Protein AF-A0A945QNN6-F1 (afdb_monomer_lite)

Secondary structure (DSSP, 8-state):
-HHHHHHHHHHH----GGGS--------SSHHHHHHHHHHHHHHHHHHHHHHHHHHHHTTS--SEEEEEEEEEETTEEEEEEEEEEE-HHHHHSS-HHHHHHSTTHHHHTB--S-HHHHHHHH--SS-SEEEEEEEEEEE-TTS-EEEEEEEEEEETTTTEEEEEEEE--

Sequence (170 aa):
MTNQAISNWKRSNNIPSKFAIKLQVEKPTNYVELVESLSQVLISLNKNIKDIKAMQSISKISAQCFTDGIFSLKNGKPIIKLIHIDGDWEKLTGYTAKETIKMNNIIGKIQIIHNEKEYINRMYPSGLTEATHQGSWTLKHKNGHLLKIYGISWIDYTENKFKSAFSESE

Foldseek 3Di:
DPPVVVVVCVVPVDDPPVPDDDDDFDDDPDPVSVVVRVVVVVVVVVVVVVVVVQCVVFVPDPFQKKWKWFWDADPLAIFTATQDMDGDVCVQAVDDPVRRNPPRGQLVPFFDCPDRVVNSVQVPDDPDQKDKGWDWTWGQHPVRDIAIKTWMKMAGPVRRMIIIGIDGDD

Radius of gyration: 20.13 Å; chains: 1; bounding box: 38×53×58 Å

Structure (mmCIF, N/CA/C/O backbone):
data_AF-A0A945QNN6-F1
#
_entry.id   AF-A0A945QNN6-F1
#
loop_
_atom_site.group_PDB
_atom_site.id
_atom_site.type_symbol
_atom_site.label_atom_id
_atom_site.label_alt_id
_atom_site.label_comp_id
_atom_site.label_asym_id
_atom_site.label_entity_id
_atom_site.label_seq_id
_atom_site.pdbx_PDB_ins_code
_atom_site.Cartn_x
_atom_site.Cartn_y
_atom_site.Cartn_z
_atom_site.occupancy
_atom_site.B_iso_or_equiv
_atom_site.auth_seq_id
_atom_site.auth_comp_id
_atom_site.auth_asym_id
_atom_site.auth_atom_id
_atom_site.pdbx_PDB_model_num
ATOM 1 N N . MET A 1 1 ? 5.267 -33.305 -3.432 1.00 41.31 1 MET A N 1
ATOM 2 C CA . MET A 1 1 ? 5.557 -33.336 -4.891 1.00 41.31 1 MET A CA 1
ATOM 3 C C . MET A 1 1 ? 6.352 -32.122 -5.417 1.00 41.31 1 MET A C 1
ATOM 5 O O . MET A 1 1 ? 6.684 -32.094 -6.594 1.00 41.31 1 MET A O 1
ATOM 9 N N . THR A 1 2 ? 6.724 -31.141 -4.587 1.00 45.38 2 THR A N 1
ATOM 10 C CA . THR A 1 2 ? 7.393 -29.885 -5.001 1.00 45.38 2 THR A CA 1
ATOM 11 C C . THR A 1 2 ? 8.916 -29.995 -5.179 1.00 45.38 2 THR A C 1
ATOM 13 O O . THR A 1 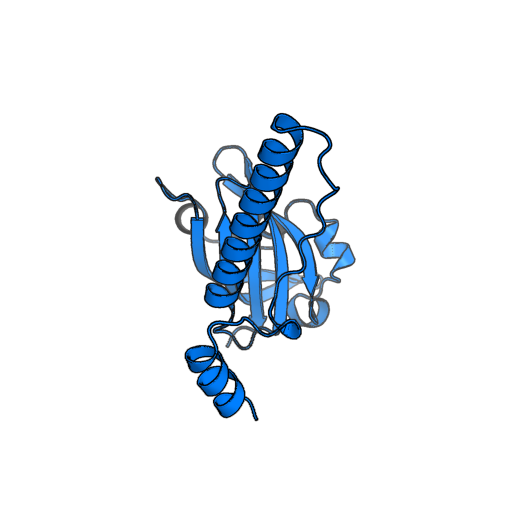2 ? 9.459 -29.428 -6.124 1.00 45.38 2 THR A O 1
ATOM 16 N N . ASN A 1 3 ? 9.609 -30.784 -4.350 1.00 48.69 3 ASN A N 1
ATOM 17 C CA . ASN A 1 3 ? 11.082 -30.848 -4.367 1.00 48.69 3 ASN A CA 1
ATOM 18 C C . ASN A 1 3 ? 11.666 -31.584 -5.590 1.00 48.69 3 ASN A C 1
ATOM 20 O O . ASN A 1 3 ? 12.715 -31.192 -6.101 1.00 48.69 3 ASN A O 1
ATOM 24 N N . GLN A 1 4 ? 10.965 -32.594 -6.121 1.00 46.53 4 GLN A N 1
ATOM 25 C CA . GLN A 1 4 ? 11.405 -33.341 -7.310 1.00 46.53 4 GLN A CA 1
ATOM 26 C C . GLN A 1 4 ? 11.397 -32.460 -8.571 1.00 46.53 4 GLN A C 1
ATOM 28 O O . GLN A 1 4 ? 12.309 -32.524 -9.392 1.00 46.53 4 GLN A O 1
ATOM 33 N N . ALA A 1 5 ? 10.384 -31.599 -8.711 1.00 47.69 5 ALA A N 1
ATOM 34 C CA . ALA A 1 5 ? 10.219 -30.733 -9.876 1.00 47.69 5 ALA A CA 1
ATOM 35 C C . ALA A 1 5 ? 11.312 -29.652 -9.960 1.00 47.69 5 ALA A C 1
ATOM 37 O O . ALA A 1 5 ? 11.809 -29.367 -11.047 1.00 47.69 5 ALA A O 1
ATOM 38 N N . ILE A 1 6 ? 11.727 -29.097 -8.815 1.00 48.53 6 ILE A N 1
ATOM 39 C CA . ILE A 1 6 ? 12.804 -28.095 -8.730 1.00 48.53 6 ILE A CA 1
ATOM 40 C C . ILE A 1 6 ? 14.171 -28.740 -9.006 1.00 48.53 6 ILE A C 1
ATOM 42 O O . ILE A 1 6 ? 15.000 -28.163 -9.710 1.00 48.53 6 ILE A O 1
ATOM 46 N N . SER A 1 7 ? 14.402 -29.955 -8.495 1.00 46.94 7 SER A N 1
ATOM 47 C CA . SER A 1 7 ? 15.634 -30.713 -8.755 1.00 46.94 7 SER A CA 1
ATOM 48 C C . SER A 1 7 ? 15.779 -31.082 -10.237 1.00 46.94 7 SER A C 1
ATOM 50 O O . SER A 1 7 ? 16.852 -30.918 -10.816 1.00 46.94 7 SER A O 1
ATOM 52 N N . ASN A 1 8 ? 14.681 -31.490 -10.880 1.00 50.19 8 ASN A N 1
ATOM 53 C CA . ASN A 1 8 ? 14.662 -31.809 -12.307 1.00 50.19 8 ASN A CA 1
ATOM 54 C C . ASN A 1 8 ? 14.837 -30.564 -13.195 1.00 50.19 8 ASN A C 1
ATOM 56 O O . ASN A 1 8 ? 15.507 -30.653 -14.220 1.00 50.19 8 ASN A O 1
ATOM 60 N N . TRP A 1 9 ? 14.320 -29.399 -12.786 1.00 51.94 9 TRP A N 1
ATOM 61 C CA . TRP A 1 9 ? 14.527 -28.126 -13.493 1.00 51.94 9 TRP A CA 1
ATOM 62 C C . TRP A 1 9 ? 16.004 -27.713 -13.555 1.00 51.94 9 TRP A C 1
ATOM 64 O O . TRP A 1 9 ? 16.501 -27.387 -14.632 1.00 51.94 9 TRP A O 1
ATOM 74 N N . LYS A 1 10 ? 16.735 -27.802 -12.433 1.00 53.28 10 LYS A N 1
ATOM 75 C CA . LYS A 1 10 ? 18.179 -27.495 -12.403 1.00 53.28 10 LYS A CA 1
ATOM 76 C C . LYS A 1 10 ? 19.003 -28.377 -13.349 1.00 53.28 10 LYS A C 1
ATOM 78 O O . LYS A 1 10 ? 20.096 -27.981 -13.733 1.00 53.28 10 LYS A O 1
ATOM 83 N N . ARG A 1 11 ? 18.500 -29.566 -13.707 1.00 50.88 11 ARG A N 1
ATOM 84 C CA . ARG A 1 11 ? 19.181 -30.517 -14.600 1.00 50.88 11 ARG A CA 1
ATOM 85 C C . ARG A 1 11 ? 18.804 -30.360 -16.073 1.00 50.88 11 ARG A C 1
ATOM 87 O O . ARG A 1 11 ? 19.612 -30.713 -16.920 1.00 50.88 11 ARG A O 1
ATOM 94 N N . SER A 1 12 ? 17.603 -29.873 -16.391 1.00 57.09 12 SER A N 1
ATOM 95 C CA . SER A 1 12 ? 17.091 -29.853 -17.771 1.00 57.09 12 SER A CA 1
ATOM 96 C C . SER A 1 12 ? 17.343 -28.550 -18.529 1.00 57.09 12 SER A C 1
ATOM 98 O O . SER A 1 12 ? 17.075 -28.502 -19.726 1.00 57.09 12 SER A O 1
ATOM 100 N N . ASN A 1 13 ? 17.797 -27.491 -17.847 1.00 52.34 13 ASN A N 1
ATOM 101 C CA . ASN A 1 13 ? 17.978 -26.138 -18.394 1.00 52.34 13 ASN A CA 1
ATOM 102 C C . ASN A 1 13 ? 16.746 -25.557 -19.128 1.00 52.34 13 ASN A C 1
ATOM 104 O O . ASN A 1 13 ? 16.851 -24.564 -19.839 1.00 52.34 13 ASN A O 1
ATOM 108 N N . ASN A 1 14 ? 15.566 -26.150 -18.921 1.00 51.25 14 ASN A N 1
ATOM 109 C CA . ASN A 1 14 ? 14.308 -25.766 -19.551 1.00 51.25 14 ASN A CA 1
ATOM 110 C C . ASN A 1 14 ? 13.292 -25.400 -18.469 1.00 51.25 14 ASN A C 1
ATOM 112 O O . ASN A 1 14 ? 13.001 -26.201 -17.576 1.00 51.25 14 ASN A O 1
ATOM 116 N N . ILE A 1 15 ? 12.742 -24.185 -18.552 1.00 52.78 15 ILE A N 1
ATOM 117 C CA . ILE A 1 15 ? 11.704 -23.697 -17.637 1.00 52.78 15 ILE A CA 1
ATOM 118 C C . ILE A 1 15 ? 10.392 -24.427 -17.970 1.00 52.78 15 ILE A C 1
ATOM 120 O O . ILE A 1 15 ? 9.913 -24.317 -19.101 1.00 52.78 15 ILE A O 1
ATOM 124 N N . PRO A 1 16 ? 9.774 -25.166 -17.026 1.00 51.97 16 PRO A N 1
ATOM 125 C CA . PRO A 1 16 ? 8.480 -25.792 -17.270 1.00 51.97 16 PRO A CA 1
ATOM 126 C C . PRO A 1 16 ? 7.436 -24.733 -17.640 1.00 51.97 16 PRO A C 1
ATOM 128 O O . PRO A 1 16 ? 7.303 -23.728 -16.945 1.00 51.97 16 PRO A O 1
ATOM 131 N N . SER A 1 17 ? 6.653 -24.981 -18.690 1.00 51.12 17 SER A N 1
ATOM 132 C CA . SER A 1 17 ? 5.684 -24.026 -19.256 1.00 51.12 17 SER A CA 1
ATOM 133 C C . SER A 1 17 ? 4.669 -23.472 -18.248 1.00 51.12 17 SER A C 1
ATOM 135 O O . SER A 1 17 ? 4.211 -22.345 -18.401 1.00 51.12 17 SER A O 1
ATOM 137 N N . LYS A 1 18 ? 4.358 -24.223 -17.184 1.00 46.19 18 LYS A N 1
ATOM 138 C CA . LYS A 1 18 ? 3.498 -23.775 -16.072 1.00 46.19 18 LYS A CA 1
ATOM 139 C C . LYS A 1 18 ? 4.103 -22.666 -15.199 1.00 46.19 18 LYS A C 1
ATOM 141 O O . LYS A 1 18 ? 3.371 -22.015 -14.468 1.00 46.19 18 LYS A O 1
ATOM 146 N N . PHE A 1 19 ? 5.423 -22.490 -15.242 1.00 45.16 19 PHE A N 1
ATOM 147 C CA . PHE A 1 19 ? 6.162 -21.438 -14.536 1.00 45.16 19 PHE A CA 1
ATOM 148 C C . PHE A 1 19 ? 6.681 -20.352 -15.488 1.00 45.16 19 PHE A C 1
ATOM 150 O O . PHE A 1 19 ? 7.284 -19.381 -15.040 1.00 45.16 19 PHE A O 1
ATOM 157 N N . ALA A 1 20 ? 6.476 -20.515 -16.797 1.00 49.72 20 ALA A N 1
ATOM 158 C CA . ALA A 1 20 ? 6.869 -19.529 -17.786 1.00 49.72 20 ALA A CA 1
ATOM 159 C C . ALA A 1 20 ? 5.833 -18.398 -17.829 1.00 49.72 20 ALA A C 1
ATOM 161 O O . ALA A 1 20 ? 4.636 -18.640 -17.997 1.00 49.72 20 ALA A O 1
ATOM 162 N N . ILE A 1 21 ? 6.298 -17.155 -17.713 1.00 52.62 21 ILE A N 1
ATOM 163 C CA . ILE A 1 21 ? 5.470 -15.980 -17.987 1.00 52.62 21 ILE A CA 1
ATOM 164 C C . ILE A 1 21 ? 5.180 -15.987 -19.492 1.00 52.62 21 ILE A C 1
ATOM 166 O O . ILE A 1 21 ? 6.089 -15.814 -20.303 1.00 52.62 21 ILE A O 1
ATOM 170 N N . LYS A 1 22 ? 3.923 -16.233 -19.878 1.00 54.56 22 LYS A N 1
ATOM 171 C CA . LYS A 1 22 ? 3.494 -16.149 -21.279 1.00 54.56 22 LYS A CA 1
ATOM 172 C C . LYS 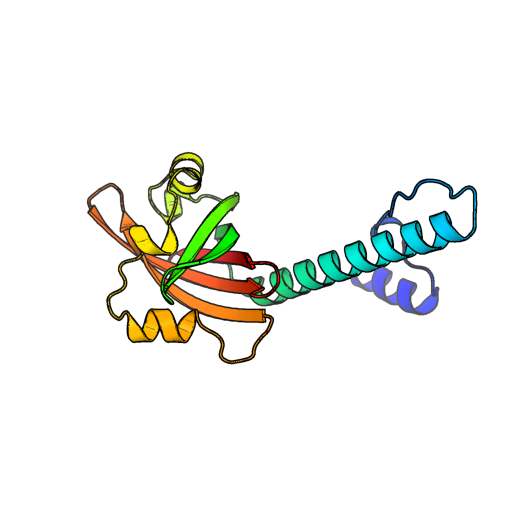A 1 22 ? 3.418 -14.681 -21.682 1.00 54.56 22 LYS A C 1
ATOM 174 O O . LYS A 1 22 ? 2.457 -13.994 -21.354 1.00 54.56 22 LYS A O 1
ATOM 179 N N . LEU A 1 23 ? 4.440 -14.215 -22.385 1.00 53.09 23 LEU A N 1
ATOM 180 C CA . LEU A 1 23 ? 4.467 -12.889 -22.986 1.00 53.09 23 LEU A CA 1
ATOM 181 C C . LEU A 1 23 ? 3.797 -12.982 -24.360 1.00 53.09 23 LEU A C 1
ATOM 183 O O . LEU A 1 23 ? 4.285 -13.691 -25.239 1.00 53.09 23 LEU A O 1
ATOM 187 N N . GLN A 1 24 ? 2.652 -12.323 -24.525 1.00 56.75 24 GLN A N 1
ATOM 188 C CA . GLN A 1 24 ? 2.033 -12.141 -25.835 1.00 56.75 24 GLN A CA 1
ATOM 189 C C . GLN A 1 24 ? 2.642 -10.896 -26.470 1.00 56.75 24 GLN A C 1
ATOM 191 O O . GLN A 1 24 ? 2.572 -9.816 -25.890 1.00 56.75 24 GLN A O 1
ATOM 196 N N . VAL A 1 25 ? 3.259 -11.061 -27.635 1.00 55.41 25 VAL A N 1
ATOM 197 C CA . VAL A 1 25 ? 3.807 -9.957 -28.424 1.00 55.41 25 VAL A CA 1
ATOM 198 C C . VAL A 1 25 ? 3.368 -10.171 -29.863 1.00 55.41 25 VAL A C 1
ATOM 200 O O . VAL A 1 25 ? 3.396 -11.305 -30.352 1.00 55.41 25 VAL A O 1
ATOM 203 N N . GLU A 1 26 ? 2.911 -9.109 -30.517 1.00 60.91 26 GLU A N 1
ATOM 204 C CA . GLU A 1 26 ? 2.562 -9.162 -31.935 1.00 60.91 26 GLU A CA 1
ATOM 205 C C . GLU A 1 26 ? 3.809 -9.480 -32.769 1.00 60.91 26 GLU A C 1
ATOM 207 O O . GLU A 1 26 ? 4.935 -9.163 -32.382 1.00 60.91 26 GLU A O 1
ATOM 212 N N . LYS A 1 27 ? 3.627 -10.171 -33.900 1.00 65.31 27 LYS A N 1
ATOM 213 C CA . LYS A 1 27 ? 4.747 -10.549 -34.766 1.00 65.31 27 LYS A CA 1
ATOM 214 C C . LYS A 1 27 ? 5.253 -9.288 -35.486 1.00 65.31 27 LYS A C 1
ATOM 216 O O . LYS A 1 27 ? 4.507 -8.766 -36.312 1.00 65.31 27 LYS A O 1
ATOM 221 N N . PRO A 1 28 ? 6.487 -8.822 -35.228 1.00 64.69 28 PRO A N 1
ATOM 222 C CA . PRO A 1 28 ? 6.975 -7.581 -35.816 1.00 64.69 28 PRO A CA 1
ATOM 223 C C . PRO A 1 28 ? 7.194 -7.741 -37.322 1.00 64.69 28 PRO A C 1
ATOM 225 O O . PRO A 1 28 ? 7.614 -8.804 -37.792 1.00 64.69 28 PRO A O 1
ATOM 228 N N . THR A 1 29 ? 6.923 -6.679 -38.079 1.00 71.88 29 THR A N 1
ATOM 229 C CA . THR A 1 29 ? 7.079 -6.641 -39.542 1.00 71.88 29 THR A CA 1
ATOM 230 C C . THR A 1 29 ? 8.434 -6.083 -39.982 1.00 71.88 29 THR A C 1
ATOM 232 O O . THR A 1 29 ? 8.856 -6.303 -41.117 1.00 71.88 29 THR A O 1
ATOM 235 N N . ASN A 1 30 ? 9.149 -5.402 -39.082 1.00 72.75 30 ASN A N 1
ATOM 236 C CA . ASN A 1 30 ? 10.466 -4.820 -39.325 1.00 72.75 30 ASN A CA 1
ATOM 237 C C . ASN A 1 30 ? 11.334 -4.806 -38.046 1.00 72.75 30 ASN A C 1
ATOM 239 O O . ASN A 1 30 ? 10.874 -5.117 -36.946 1.00 72.75 30 ASN A O 1
ATOM 243 N N . TYR A 1 31 ? 12.615 -4.451 -38.194 1.00 68.19 31 TYR A N 1
ATOM 244 C CA . TYR A 1 31 ? 13.571 -4.418 -37.079 1.00 68.19 31 TYR A CA 1
ATOM 245 C C . TYR A 1 31 ? 13.227 -3.384 -35.996 1.00 68.19 31 TYR A C 1
ATOM 247 O O . TYR A 1 31 ? 13.550 -3.616 -34.834 1.00 68.19 31 TYR A O 1
ATOM 255 N N . VAL A 1 32 ? 12.572 -2.272 -36.342 1.00 75.44 32 VAL A N 1
ATOM 256 C CA . VAL A 1 32 ? 12.185 -1.230 -35.375 1.00 75.44 32 VAL A CA 1
ATOM 257 C C . VAL A 1 32 ? 11.078 -1.753 -34.459 1.00 75.44 32 VAL A C 1
ATOM 259 O O . VAL A 1 32 ? 11.237 -1.744 -33.240 1.00 75.44 32 VAL A O 1
ATOM 262 N N . GLU A 1 33 ? 10.026 -2.333 -35.037 1.00 68.94 33 GLU A N 1
ATOM 263 C CA . GLU A 1 33 ? 8.921 -2.956 -34.297 1.00 68.94 33 GLU A CA 1
ATOM 264 C C . GLU A 1 33 ? 9.393 -4.113 -33.410 1.00 68.94 33 GLU A C 1
ATOM 266 O O . GLU A 1 33 ? 8.875 -4.315 -32.310 1.00 68.94 33 GLU A O 1
ATOM 271 N N . LEU A 1 34 ? 10.406 -4.868 -33.854 1.00 69.38 34 LEU A N 1
ATOM 272 C CA . LEU A 1 34 ? 11.029 -5.910 -33.039 1.00 69.38 34 LEU A CA 1
ATOM 273 C C . LEU A 1 34 ? 11.704 -5.319 -31.792 1.00 69.38 34 LEU A C 1
ATOM 275 O O . LEU A 1 34 ? 11.523 -5.845 -30.694 1.00 69.38 34 LEU A O 1
ATOM 279 N N . VAL A 1 35 ? 12.466 -4.232 -31.940 1.00 69.38 35 VAL A N 1
ATOM 280 C CA . VAL A 1 35 ? 13.151 -3.564 -30.819 1.00 69.38 35 VAL A CA 1
ATOM 281 C C . VAL A 1 35 ? 12.147 -2.955 -29.837 1.00 69.38 35 VAL A C 1
ATOM 283 O O . VAL A 1 35 ? 12.324 -3.087 -28.623 1.00 69.38 35 VAL A O 1
ATOM 286 N N . GLU A 1 36 ? 11.069 -2.348 -30.328 1.00 71.25 36 GLU A N 1
ATOM 287 C CA . GLU A 1 36 ? 9.992 -1.801 -29.491 1.00 71.25 36 GLU A CA 1
ATOM 288 C C . GLU A 1 36 ? 9.258 -2.901 -28.716 1.00 71.25 36 GLU A C 1
ATOM 290 O O . GLU A 1 36 ? 9.096 -2.806 -27.496 1.00 71.25 36 GLU A O 1
ATOM 295 N N . SER A 1 37 ? 8.903 -3.989 -29.399 1.00 70.56 37 SER A N 1
ATOM 296 C CA . SER A 1 37 ? 8.264 -5.170 -28.809 1.00 70.56 37 SER A CA 1
ATOM 297 C C . SER A 1 37 ? 9.120 -5.790 -27.700 1.00 70.56 37 SER A C 1
ATOM 299 O O . SER A 1 37 ? 8.635 -6.065 -26.599 1.00 70.56 37 SER A O 1
ATOM 301 N N . LEU A 1 38 ? 10.423 -5.961 -27.946 1.00 72.94 38 LEU A N 1
ATOM 302 C CA . LEU A 1 38 ? 11.366 -6.472 -26.947 1.00 72.94 38 LEU A CA 1
ATOM 303 C C . LEU A 1 38 ? 11.529 -5.511 -25.762 1.00 72.94 38 LEU A C 1
ATOM 305 O O . LEU A 1 38 ? 11.614 -5.957 -24.616 1.00 72.94 38 LEU A O 1
ATOM 309 N N . SER A 1 39 ? 11.520 -4.202 -26.016 1.00 70.56 39 SER A N 1
ATOM 310 C CA . SER A 1 39 ? 11.592 -3.179 -24.968 1.00 70.56 39 SER A CA 1
ATOM 311 C C . SER A 1 39 ? 10.361 -3.215 -24.060 1.00 70.56 39 SER A C 1
ATOM 313 O O . SER A 1 39 ? 10.497 -3.202 -22.837 1.00 70.56 39 SER A O 1
ATOM 315 N N . GLN A 1 40 ? 9.158 -3.346 -24.627 1.00 72.38 40 GLN A N 1
ATOM 316 C CA . GLN A 1 40 ? 7.920 -3.495 -23.854 1.00 72.38 40 GLN A CA 1
ATOM 317 C C . GLN A 1 40 ? 7.921 -4.767 -23.001 1.00 72.38 40 GLN A C 1
ATOM 319 O O . GLN A 1 40 ? 7.544 -4.733 -21.826 1.00 72.38 40 GLN A O 1
ATOM 324 N N . VAL A 1 41 ? 8.393 -5.882 -23.565 1.00 75.56 41 VAL A N 1
ATOM 325 C CA . VAL A 1 41 ? 8.564 -7.142 -22.832 1.00 75.56 41 VAL A CA 1
ATOM 326 C C . VAL A 1 41 ? 9.514 -6.964 -21.650 1.00 75.56 41 VAL A C 1
ATOM 328 O O . VAL A 1 41 ? 9.186 -7.378 -20.536 1.00 75.56 41 VAL A O 1
ATOM 331 N N . LEU A 1 42 ? 10.664 -6.321 -21.861 1.00 73.38 42 LEU A N 1
ATOM 332 C CA . LEU A 1 42 ? 11.652 -6.085 -20.811 1.00 73.38 42 LEU A CA 1
ATOM 333 C C . LEU A 1 42 ? 11.083 -5.207 -19.685 1.00 73.38 42 LEU A C 1
ATOM 335 O O . LEU A 1 42 ? 11.259 -5.523 -18.507 1.00 73.38 42 LEU A O 1
ATOM 339 N N . ILE A 1 43 ? 10.349 -4.148 -20.039 1.00 70.44 43 ILE A N 1
ATOM 340 C CA . ILE A 1 43 ? 9.662 -3.268 -19.081 1.00 70.44 43 ILE A CA 1
ATOM 341 C C . ILE A 1 43 ? 8.635 -4.061 -18.262 1.00 70.44 43 ILE A C 1
ATOM 343 O O . ILE A 1 43 ? 8.600 -3.949 -17.034 1.00 70.44 43 ILE A O 1
ATOM 347 N N . SER A 1 44 ? 7.828 -4.898 -18.920 1.00 70.62 44 SER A N 1
ATOM 348 C CA . SER A 1 44 ? 6.813 -5.728 -18.262 1.00 70.62 44 SER A CA 1
ATOM 349 C C . SER A 1 44 ? 7.435 -6.748 -17.303 1.00 70.62 44 SER A C 1
ATOM 351 O O . SER A 1 44 ? 6.997 -6.885 -16.160 1.00 70.62 44 SER A O 1
ATOM 353 N N . LEU A 1 45 ? 8.519 -7.414 -17.717 1.00 74.94 45 LEU A N 1
ATOM 354 C CA . LEU A 1 45 ? 9.269 -8.334 -16.859 1.00 74.94 45 LEU A CA 1
ATOM 355 C C . LEU A 1 45 ? 9.845 -7.628 -15.630 1.00 74.94 45 LEU A C 1
ATOM 357 O O . LEU A 1 45 ? 9.723 -8.146 -14.521 1.00 74.94 45 LEU A O 1
ATOM 361 N N . ASN A 1 46 ? 10.422 -6.438 -15.804 1.00 72.75 46 ASN A N 1
ATOM 362 C CA . ASN A 1 46 ? 10.963 -5.665 -14.690 1.00 72.75 46 ASN A CA 1
ATOM 363 C C . ASN A 1 46 ? 9.865 -5.282 -13.682 1.00 72.75 46 ASN A C 1
ATOM 365 O O . ASN A 1 46 ? 10.042 -5.447 -12.474 1.00 72.75 46 ASN A O 1
ATOM 369 N N . LYS A 1 47 ? 8.692 -4.865 -14.175 1.00 74.06 47 LYS A N 1
ATOM 370 C CA . LYS A 1 47 ? 7.515 -4.577 -13.342 1.00 74.06 47 LYS A CA 1
ATOM 371 C C . LYS A 1 47 ? 7.049 -5.812 -12.561 1.00 74.06 47 LYS A C 1
ATOM 373 O O . LYS A 1 47 ? 6.844 -5.725 -11.354 1.00 74.06 47 LYS A O 1
ATOM 378 N N . ASN A 1 48 ? 6.958 -6.971 -13.215 1.00 73.56 48 ASN A N 1
ATOM 379 C CA . ASN A 1 48 ? 6.572 -8.222 -12.555 1.00 73.56 48 ASN A CA 1
ATOM 380 C C . ASN A 1 48 ? 7.582 -8.641 -11.473 1.00 73.56 48 ASN A C 1
ATOM 382 O O . ASN A 1 48 ? 7.187 -9.109 -10.408 1.00 73.56 48 ASN A O 1
ATOM 386 N N . ILE A 1 49 ? 8.886 -8.454 -11.710 1.00 74.69 49 ILE A N 1
ATOM 387 C CA . ILE A 1 49 ? 9.930 -8.738 -10.711 1.00 74.69 49 ILE A CA 1
ATOM 388 C C . ILE A 1 49 ? 9.778 -7.828 -9.489 1.00 74.69 49 ILE A C 1
ATOM 390 O O . ILE A 1 49 ? 9.885 -8.314 -8.361 1.00 74.69 49 ILE A O 1
ATOM 394 N N . LYS A 1 50 ? 9.518 -6.529 -9.691 1.00 75.56 50 LYS A N 1
ATOM 395 C CA . LYS A 1 50 ? 9.239 -5.595 -8.590 1.00 75.56 50 LYS A CA 1
ATOM 396 C C . LYS A 1 50 ? 8.028 -6.040 -7.773 1.00 75.56 50 LYS A C 1
ATOM 398 O O . LYS A 1 50 ? 8.119 -6.126 -6.552 1.00 75.56 50 LYS A O 1
ATOM 403 N N . ASP A 1 51 ? 6.935 -6.401 -8.443 1.00 73.12 51 ASP A N 1
ATOM 404 C CA . ASP A 1 51 ? 5.727 -6.891 -7.779 1.00 73.12 51 ASP A CA 1
ATOM 405 C C . ASP A 1 51 ? 6.003 -8.161 -6.953 1.00 73.12 51 ASP A C 1
ATOM 407 O O . ASP A 1 51 ? 5.568 -8.251 -5.806 1.00 73.12 51 ASP A O 1
ATOM 411 N N . ILE A 1 52 ? 6.789 -9.110 -7.479 1.00 74.56 52 ILE A N 1
ATOM 412 C CA . ILE A 1 52 ? 7.196 -10.321 -6.745 1.00 74.56 52 ILE A CA 1
ATOM 413 C C . ILE A 1 52 ? 8.046 -9.970 -5.519 1.00 74.56 52 ILE A C 1
ATOM 415 O O . ILE A 1 52 ? 7.825 -10.535 -4.449 1.00 74.56 52 ILE A O 1
ATOM 419 N N . LYS A 1 53 ? 9.004 -9.043 -5.644 1.00 74.62 53 LYS A N 1
ATOM 420 C CA . LYS A 1 53 ? 9.831 -8.594 -4.512 1.00 74.62 53 LYS A CA 1
ATOM 421 C C . LYS A 1 53 ? 8.984 -7.942 -3.421 1.00 74.62 53 LYS A C 1
ATOM 423 O O . LYS A 1 53 ? 9.188 -8.249 -2.250 1.00 74.62 53 LYS A O 1
ATOM 428 N N . ALA A 1 54 ? 8.020 -7.106 -3.804 1.00 72.25 54 ALA A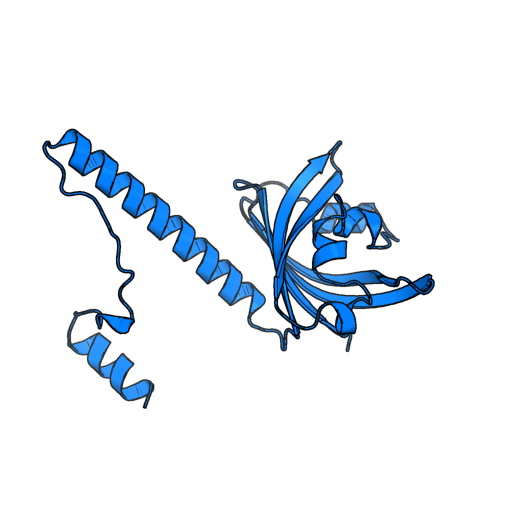 N 1
ATOM 429 C CA . ALA A 1 54 ? 7.067 -6.509 -2.875 1.00 72.25 54 ALA A CA 1
ATOM 430 C C . ALA A 1 54 ? 6.226 -7.589 -2.176 1.00 72.25 54 ALA A C 1
ATOM 432 O O . ALA A 1 54 ? 6.104 -7.583 -0.958 1.00 72.25 54 ALA A O 1
ATOM 433 N N . MET A 1 55 ? 5.708 -8.574 -2.918 1.00 72.81 55 MET A N 1
ATOM 434 C CA . MET A 1 55 ? 4.971 -9.695 -2.326 1.00 72.81 55 MET A CA 1
ATOM 435 C C . MET A 1 55 ? 5.835 -10.503 -1.350 1.00 72.81 55 MET A C 1
ATOM 437 O O . MET A 1 55 ? 5.373 -10.836 -0.266 1.00 72.81 55 MET A O 1
ATOM 441 N N . GLN A 1 56 ? 7.095 -10.786 -1.691 1.00 69.12 56 GLN A N 1
ATOM 442 C CA . GLN A 1 56 ? 8.025 -11.506 -0.814 1.00 69.12 56 GLN A CA 1
ATOM 443 C C . GLN A 1 56 ? 8.395 -10.718 0.448 1.00 69.12 56 GLN A C 1
ATOM 445 O O . GLN A 1 56 ? 8.607 -11.322 1.501 1.00 69.12 56 GLN A O 1
ATOM 450 N N . SER A 1 57 ? 8.494 -9.386 0.365 1.00 66.69 57 SER A N 1
ATOM 451 C CA . SER A 1 57 ? 8.789 -8.556 1.535 1.00 66.69 57 SER A CA 1
ATOM 452 C C . SER A 1 57 ? 7.605 -8.487 2.502 1.00 66.69 57 SER A C 1
ATOM 454 O O . SER A 1 57 ? 7.825 -8.448 3.713 1.00 66.69 57 SER A O 1
ATOM 456 N N . ILE A 1 58 ? 6.366 -8.554 1.995 1.00 70.06 58 ILE A N 1
ATOM 457 C CA . ILE A 1 58 ? 5.143 -8.501 2.814 1.00 70.06 58 ILE A CA 1
ATOM 458 C C . ILE A 1 58 ? 4.585 -9.884 3.211 1.00 70.06 58 ILE A C 1
ATOM 460 O O . ILE A 1 58 ? 3.819 -9.972 4.167 1.00 70.06 58 ILE A O 1
ATOM 464 N N . SER A 1 59 ? 4.982 -10.985 2.556 1.00 59.97 59 SER A N 1
ATOM 465 C CA . SER A 1 59 ? 4.423 -12.336 2.782 1.00 59.97 59 SER A CA 1
ATOM 466 C C . SER A 1 59 ? 4.835 -13.014 4.097 1.00 59.97 59 SER A C 1
ATOM 468 O O . SER A 1 59 ? 4.510 -14.180 4.305 1.00 59.97 59 SER A O 1
ATOM 470 N N . LYS A 1 60 ? 5.590 -12.343 4.975 1.00 56.12 60 LYS A N 1
ATOM 471 C CA . LYS A 1 60 ? 6.013 -12.897 6.275 1.00 56.12 60 LYS A CA 1
ATOM 472 C C . LYS A 1 60 ? 4.938 -12.809 7.371 1.00 56.12 60 LYS A C 1
ATOM 474 O O . LYS A 1 60 ? 5.187 -13.277 8.476 1.00 56.12 60 LYS A O 1
ATOM 479 N N . ILE A 1 61 ? 3.770 -12.228 7.087 1.00 55.88 61 ILE A N 1
ATOM 480 C CA . ILE A 1 61 ? 2.660 -12.073 8.041 1.00 55.88 61 ILE A CA 1
ATOM 481 C C . ILE A 1 61 ? 1.580 -13.126 7.764 1.00 55.88 61 ILE A C 1
ATOM 483 O O . ILE A 1 61 ? 1.304 -13.445 6.607 1.00 55.88 61 ILE A O 1
ATOM 487 N N . SER A 1 62 ? 0.898 -13.589 8.813 1.00 60.62 62 SER A N 1
ATOM 488 C CA . SER A 1 62 ? -0.453 -14.176 8.776 1.00 60.62 62 SER A CA 1
ATOM 489 C C . SER A 1 62 ? -1.502 -13.131 8.349 1.00 60.62 62 SER A C 1
ATOM 491 O O . SER A 1 62 ? -2.458 -12.836 9.066 1.00 60.62 6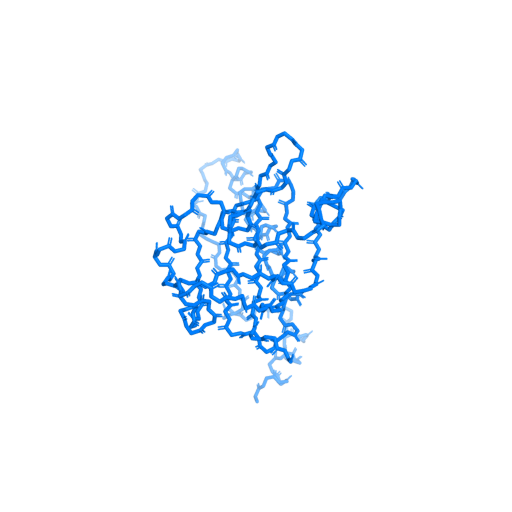2 SER A O 1
ATOM 493 N N . ALA A 1 63 ? -1.272 -12.490 7.203 1.00 63.06 63 ALA A N 1
ATOM 494 C CA . ALA A 1 63 ? -2.059 -11.361 6.740 1.00 63.06 63 ALA A CA 1
ATOM 495 C C . ALA A 1 63 ? -3.494 -11.800 6.444 1.00 63.06 63 ALA A C 1
ATOM 497 O O . ALA A 1 63 ? -3.725 -12.782 5.739 1.00 63.06 63 ALA A O 1
ATOM 498 N N . GLN A 1 64 ? -4.451 -11.054 6.987 1.00 74.38 64 GLN A N 1
ATOM 499 C CA . GLN A 1 64 ? -5.879 -11.286 6.781 1.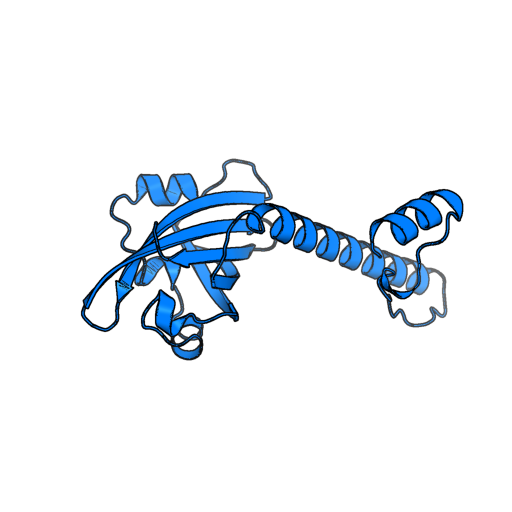00 74.38 64 GLN A CA 1
ATOM 500 C C . GLN A 1 64 ? -6.403 -10.489 5.584 1.00 74.38 64 GLN A C 1
ATOM 502 O O . GLN A 1 64 ? -7.402 -10.876 4.982 1.00 74.38 64 GLN A O 1
ATOM 507 N N . CYS A 1 65 ? -5.749 -9.371 5.253 1.00 84.88 65 CYS A N 1
ATOM 508 C CA . CYS A 1 65 ? -6.132 -8.505 4.146 1.00 84.88 65 CYS A CA 1
ATOM 509 C C . CYS A 1 65 ? -4.908 -8.034 3.354 1.00 84.88 65 CYS A C 1
ATOM 511 O O . CYS A 1 65 ? -3.913 -7.604 3.940 1.00 84.88 65 CYS A O 1
ATOM 513 N N . PHE A 1 66 ? -5.011 -8.039 2.027 1.00 86.62 66 PHE A N 1
ATOM 514 C CA . PHE A 1 66 ? -4.024 -7.453 1.120 1.00 86.62 66 PHE A CA 1
ATOM 515 C C . PHE A 1 66 ? -4.614 -6.235 0.428 1.00 86.62 66 PHE A C 1
ATOM 517 O O . PHE A 1 66 ? -5.794 -6.205 0.092 1.00 86.62 66 PHE A O 1
ATOM 524 N N . THR A 1 67 ? -3.800 -5.208 0.215 1.00 87.19 67 THR A N 1
ATOM 525 C CA . THR A 1 67 ? -4.255 -3.971 -0.419 1.00 87.19 67 THR A CA 1
ATOM 526 C C . THR A 1 67 ? -3.239 -3.454 -1.418 1.00 87.19 67 THR A C 1
ATOM 528 O O . THR A 1 67 ? -2.033 -3.504 -1.172 1.00 87.19 67 THR A O 1
ATOM 531 N N . ASP A 1 68 ? -3.752 -2.890 -2.507 1.00 89.38 68 ASP A N 1
ATOM 532 C CA . ASP A 1 68 ? -2.993 -2.052 -3.425 1.00 89.38 68 ASP A CA 1
ATOM 533 C C . ASP A 1 68 ? -3.519 -0.619 -3.349 1.00 89.38 68 ASP A C 1
ATOM 535 O O . ASP A 1 68 ? -4.709 -0.359 -3.127 1.00 89.38 68 ASP A O 1
ATOM 539 N N . GLY A 1 69 ? -2.631 0.336 -3.583 1.00 89.12 69 GLY A N 1
ATOM 540 C CA . GLY A 1 69 ? -2.939 1.750 -3.528 1.00 89.12 69 GLY A CA 1
ATOM 541 C C . GLY A 1 69 ? -2.018 2.607 -4.378 1.00 89.12 69 GLY A C 1
ATOM 542 O O . GLY A 1 69 ? -1.016 2.159 -4.935 1.00 89.12 69 GLY A O 1
ATOM 543 N N . ILE A 1 70 ? -2.377 3.880 -4.443 1.00 89.69 70 ILE A N 1
ATOM 544 C CA . ILE A 1 70 ? -1.579 4.943 -5.037 1.00 89.69 70 ILE A CA 1
ATOM 545 C C . ILE A 1 70 ? -1.002 5.773 -3.896 1.00 89.69 70 ILE A C 1
ATOM 547 O O . ILE A 1 70 ? -1.737 6.218 -3.008 1.00 89.69 70 ILE A O 1
ATOM 551 N N . PHE A 1 71 ? 0.308 5.975 -3.938 1.00 86.88 71 PHE A N 1
ATOM 552 C CA . PHE A 1 71 ? 1.036 6.879 -3.064 1.00 86.88 71 PHE A CA 1
ATOM 553 C C . PHE A 1 71 ? 1.163 8.253 -3.724 1.00 86.88 71 PHE A C 1
ATOM 555 O O . PHE A 1 71 ? 1.347 8.366 -4.929 1.00 86.88 71 PHE A O 1
ATOM 562 N N . SER A 1 72 ? 1.069 9.318 -2.940 1.00 85.88 72 SER A N 1
ATOM 563 C CA . SER A 1 72 ? 1.329 10.677 -3.410 1.00 85.88 72 SER A CA 1
ATOM 564 C C . SER A 1 72 ? 1.788 11.565 -2.263 1.00 85.88 72 SER A C 1
ATOM 566 O O . SER A 1 72 ? 1.550 11.267 -1.092 1.00 85.88 72 SER A O 1
ATOM 568 N N . LEU A 1 73 ? 2.414 12.689 -2.603 1.00 81.75 73 LEU A N 1
ATOM 569 C CA . LEU A 1 73 ? 2.805 13.721 -1.652 1.00 81.75 73 LEU A CA 1
ATOM 570 C C . LEU A 1 73 ? 1.990 14.987 -1.920 1.00 81.75 73 LEU A C 1
ATOM 572 O O . LEU A 1 73 ? 1.979 15.501 -3.037 1.00 81.75 73 LEU A O 1
ATOM 576 N N . LYS A 1 74 ? 1.336 15.526 -0.888 1.00 80.62 74 LYS A N 1
ATOM 577 C CA . LYS A 1 74 ? 0.673 16.836 -0.950 1.00 80.62 74 LYS A CA 1
ATOM 578 C C . LYS A 1 74 ? 1.225 17.728 0.150 1.00 80.62 74 LYS A C 1
ATOM 580 O O . LYS A 1 74 ? 1.061 17.424 1.327 1.00 80.62 74 LYS A O 1
ATOM 585 N N . ASN A 1 75 ? 1.878 18.826 -0.230 1.00 79.50 75 ASN A N 1
ATOM 586 C CA . ASN A 1 75 ? 2.538 19.754 0.699 1.00 79.50 75 ASN A CA 1
ATOM 587 C C . ASN A 1 75 ? 3.503 19.034 1.666 1.00 79.50 75 ASN A C 1
ATOM 589 O O . ASN A 1 75 ? 3.474 19.274 2.870 1.00 79.50 75 ASN A O 1
ATOM 593 N N . GLY A 1 76 ? 4.292 18.084 1.150 1.00 73.25 76 GLY A N 1
ATOM 594 C CA . GLY A 1 76 ? 5.220 17.271 1.949 1.00 73.25 76 GLY A CA 1
ATOM 595 C C . GLY A 1 76 ? 4.563 16.180 2.803 1.00 73.25 76 GLY A C 1
ATOM 596 O O . GLY A 1 76 ? 5.272 15.413 3.448 1.00 73.25 76 GLY A O 1
ATOM 597 N N . LYS A 1 77 ? 3.227 16.065 2.798 1.00 77.19 77 LYS A N 1
ATOM 598 C CA . LYS A 1 77 ? 2.502 15.040 3.556 1.00 77.19 77 LYS A CA 1
ATOM 599 C C . LYS A 1 77 ? 2.197 13.822 2.677 1.00 77.19 77 LYS A C 1
ATOM 601 O O . LYS A 1 77 ? 1.612 14.000 1.603 1.00 77.19 77 LYS A O 1
ATOM 606 N N . PRO A 1 78 ? 2.546 12.602 3.119 1.00 78.50 78 PRO A N 1
ATOM 607 C CA . PRO A 1 78 ? 2.226 11.384 2.392 1.00 78.50 78 PRO A CA 1
ATOM 608 C C . PRO A 1 78 ? 0.734 11.069 2.462 1.00 78.50 78 PRO A C 1
ATOM 610 O O . PRO A 1 78 ? 0.119 11.092 3.531 1.00 78.50 78 PRO A O 1
ATOM 613 N N . ILE A 1 79 ? 0.163 10.774 1.297 1.00 81.25 79 ILE A N 1
ATOM 614 C CA . ILE A 1 79 ? -1.233 10.400 1.093 1.00 81.25 79 ILE A CA 1
ATOM 615 C C . ILE A 1 79 ? -1.261 9.068 0.358 1.00 81.25 79 ILE A C 1
ATOM 617 O O . ILE A 1 79 ? -0.664 8.924 -0.709 1.00 81.25 79 ILE A O 1
ATOM 621 N N . ILE A 1 80 ? -2.012 8.118 0.910 1.00 84.38 80 ILE A N 1
ATOM 622 C CA . ILE A 1 80 ? -2.233 6.810 0.297 1.00 84.38 80 ILE A CA 1
ATOM 623 C C . ILE A 1 80 ? -3.726 6.631 0.036 1.00 84.38 80 ILE A C 1
ATOM 625 O O . ILE A 1 80 ? -4.565 6.795 0.932 1.00 84.38 80 ILE A O 1
ATOM 629 N N . LYS A 1 81 ? -4.045 6.292 -1.213 1.00 87.56 81 LYS A N 1
ATOM 630 C CA . LYS A 1 81 ? -5.389 5.955 -1.675 1.00 87.56 81 LYS A CA 1
ATOM 631 C C . LYS A 1 81 ? -5.430 4.482 -2.051 1.00 87.56 81 LYS A C 1
ATOM 633 O O . LYS A 1 81 ? -4.776 4.088 -3.010 1.00 87.56 81 LYS A O 1
ATOM 638 N N . LEU A 1 82 ? -6.214 3.690 -1.326 1.00 87.38 82 LEU A N 1
ATOM 639 C CA . LEU A 1 82 ? -6.420 2.283 -1.662 1.00 87.38 82 LEU A CA 1
ATOM 640 C C . LEU A 1 82 ? -7.303 2.171 -2.909 1.00 87.38 82 LEU A C 1
ATOM 642 O O . LEU A 1 82 ? -8.302 2.881 -3.037 1.00 87.38 82 LEU A O 1
ATOM 646 N N . ILE A 1 83 ? -6.912 1.294 -3.826 1.00 89.31 83 ILE A N 1
ATOM 647 C CA . ILE A 1 83 ? -7.611 1.040 -5.094 1.00 89.31 83 ILE A CA 1
ATOM 648 C C . ILE A 1 83 ? -8.110 -0.399 -5.191 1.00 89.31 83 ILE A C 1
ATOM 650 O O . ILE A 1 83 ? -9.101 -0.656 -5.869 1.00 89.31 83 ILE A O 1
ATOM 654 N N . HIS A 1 84 ? -7.449 -1.319 -4.492 1.00 88.81 84 HIS A N 1
ATOM 655 C CA . HIS A 1 84 ? -7.829 -2.717 -4.424 1.00 88.81 84 HIS A CA 1
ATOM 656 C C . HIS A 1 84 ? -7.610 -3.238 -3.007 1.00 88.81 84 HIS A C 1
ATOM 658 O O . HIS A 1 84 ? -6.665 -2.833 -2.328 1.00 88.81 84 HIS A O 1
ATOM 664 N N . ILE A 1 85 ? -8.527 -4.086 -2.556 1.00 88.12 85 ILE A N 1
ATOM 665 C CA . ILE A 1 85 ? -8.549 -4.668 -1.219 1.00 88.12 85 ILE A CA 1
ATOM 666 C C . ILE A 1 85 ? -9.055 -6.095 -1.383 1.00 88.12 85 ILE A C 1
ATOM 668 O O . ILE A 1 85 ? -10.123 -6.300 -1.962 1.00 88.12 85 ILE A O 1
ATOM 672 N N . ASP A 1 86 ? -8.292 -7.040 -0.860 1.00 87.38 86 ASP A N 1
ATOM 673 C CA . ASP A 1 86 ? -8.607 -8.460 -0.798 1.00 87.38 86 ASP A CA 1
ATOM 674 C C . ASP A 1 86 ? -8.597 -8.920 0.667 1.00 87.38 86 ASP A C 1
ATOM 676 O O . ASP A 1 86 ? -7.825 -8.401 1.478 1.00 87.38 86 ASP A O 1
ATOM 680 N N . GLY A 1 87 ? -9.453 -9.882 1.007 1.00 85.69 87 GLY A N 1
ATOM 681 C CA . GLY A 1 87 ? -9.691 -10.350 2.375 1.00 85.69 87 GLY A CA 1
ATOM 682 C C . GLY A 1 87 ? -10.884 -9.700 3.090 1.00 85.69 87 GLY A C 1
ATOM 683 O O . GLY A 1 87 ? -11.608 -8.866 2.538 1.00 85.69 87 GLY A O 1
ATOM 684 N N . ASP A 1 88 ? -11.108 -10.112 4.341 1.00 86.50 88 ASP A N 1
ATOM 685 C CA . ASP A 1 88 ? -12.243 -9.684 5.175 1.00 86.50 88 ASP A CA 1
ATOM 686 C C . ASP A 1 88 ? -12.005 -8.302 5.812 1.00 86.50 88 ASP A C 1
ATOM 688 O O . ASP A 1 88 ? -11.815 -8.132 7.019 1.00 86.50 88 ASP A O 1
ATOM 692 N N . TRP A 1 89 ? -11.971 -7.287 4.949 1.00 86.69 89 TRP A N 1
ATOM 693 C CA . TRP A 1 89 ? -11.649 -5.911 5.323 1.00 86.69 89 TRP A CA 1
ATOM 694 C C . TRP A 1 89 ? -12.664 -5.281 6.279 1.00 86.69 89 TRP A C 1
ATOM 696 O O . TRP A 1 89 ? -12.306 -4.451 7.122 1.00 86.69 89 TRP A O 1
ATOM 706 N N . GLU A 1 90 ? -13.933 -5.671 6.153 1.00 87.88 90 GLU A N 1
ATOM 707 C CA . GLU A 1 90 ? -15.001 -5.172 7.014 1.00 87.88 90 GLU A CA 1
ATOM 708 C C . GLU A 1 90 ? -14.868 -5.723 8.426 1.00 87.88 90 GLU A C 1
ATOM 710 O O . GLU A 1 90 ? -14.992 -4.953 9.375 1.00 87.88 90 GLU A O 1
ATOM 715 N N . LYS A 1 91 ? -14.513 -7.000 8.588 1.00 85.75 91 LYS A N 1
ATOM 716 C CA . LYS A 1 91 ? -14.177 -7.532 9.908 1.00 85.75 91 LYS A CA 1
ATOM 717 C C . LYS A 1 91 ? -12.959 -6.833 10.510 1.00 85.75 91 LYS A C 1
ATOM 719 O O . LYS A 1 91 ? -12.981 -6.484 11.687 1.00 85.75 91 LYS A O 1
ATOM 724 N N . LEU A 1 92 ? -11.930 -6.580 9.699 1.00 81.38 92 LEU A N 1
ATOM 725 C CA . LEU A 1 92 ? -10.690 -5.963 10.168 1.00 81.38 92 LEU A CA 1
ATOM 726 C C . LEU A 1 92 ? -10.867 -4.492 10.582 1.00 81.38 92 LEU A C 1
ATOM 728 O O . LEU A 1 92 ? -10.228 -4.040 11.527 1.00 81.38 92 LEU A O 1
ATOM 732 N N . THR A 1 93 ? -11.686 -3.720 9.860 1.00 81.88 93 THR A N 1
ATOM 733 C CA . THR A 1 93 ? -11.733 -2.249 10.008 1.00 81.88 93 THR A CA 1
ATOM 734 C C . THR A 1 93 ? -13.113 -1.664 10.302 1.00 81.88 93 THR A C 1
ATOM 736 O O . THR A 1 93 ? -13.208 -0.493 10.678 1.00 81.88 93 THR A O 1
ATOM 739 N N . GLY A 1 94 ? -14.184 -2.435 10.109 1.00 83.94 94 GLY A N 1
ATOM 740 C CA . GLY A 1 94 ? -15.576 -1.976 10.160 1.00 83.94 94 GLY A CA 1
ATOM 741 C C . GLY A 1 94 ? -16.089 -1.277 8.908 1.00 83.94 94 GLY A C 1
ATOM 742 O O . GLY A 1 94 ? -17.245 -0.846 8.861 1.00 83.94 94 GLY A O 1
ATOM 743 N N . TYR A 1 95 ? -15.230 -1.089 7.908 1.00 86.25 95 TYR A N 1
ATOM 744 C CA . TYR A 1 95 ? -15.584 -0.466 6.641 1.00 86.25 95 TYR A CA 1
ATOM 745 C C . TYR A 1 95 ? -15.615 -1.514 5.545 1.00 86.25 95 TYR A C 1
ATOM 747 O O . TYR A 1 95 ? -14.730 -2.356 5.454 1.00 86.25 95 TYR A O 1
ATOM 755 N N . THR A 1 96 ? -16.601 -1.436 4.659 1.00 88.81 96 THR A N 1
ATOM 756 C CA . THR A 1 96 ? -16.598 -2.276 3.462 1.00 88.81 96 THR A CA 1
ATOM 757 C C . THR A 1 96 ? -15.488 -1.811 2.521 1.00 88.81 96 THR A C 1
ATOM 759 O O . THR A 1 96 ? -15.217 -0.612 2.402 1.00 88.81 96 THR A O 1
ATOM 762 N N . ALA A 1 97 ? -14.899 -2.734 1.757 1.00 87.50 97 ALA A N 1
ATOM 763 C CA . ALA A 1 97 ? -13.890 -2.393 0.751 1.00 87.50 97 ALA A CA 1
ATOM 764 C C . ALA A 1 97 ? -14.377 -1.304 -0.232 1.00 87.50 97 ALA A C 1
ATOM 766 O O . ALA A 1 97 ? -13.621 -0.411 -0.615 1.00 87.50 97 ALA A O 1
ATOM 767 N N . LYS A 1 98 ? -15.669 -1.322 -0.597 1.00 87.75 98 LYS A N 1
ATOM 768 C CA . LYS A 1 98 ? -16.282 -0.328 -1.496 1.00 87.75 98 LYS A CA 1
ATOM 769 C C . LYS A 1 98 ? -16.323 1.071 -0.889 1.00 87.75 98 LYS A C 1
ATOM 771 O O . LYS A 1 98 ? -16.054 2.043 -1.594 1.00 87.75 98 LYS A O 1
ATOM 776 N N . GLU A 1 99 ? -16.691 1.195 0.384 1.00 86.94 99 GLU A N 1
ATOM 777 C CA . GLU A 1 99 ? -16.635 2.482 1.083 1.00 86.94 99 GLU A CA 1
ATOM 778 C C . GLU A 1 99 ? -15.194 2.957 1.180 1.00 86.94 99 GLU A C 1
ATOM 780 O O . GLU A 1 99 ? -14.914 4.123 0.908 1.00 86.94 99 GLU A O 1
ATOM 785 N N . THR A 1 100 ? -14.283 2.036 1.493 1.00 85.12 100 THR A N 1
ATOM 786 C CA . THR A 1 100 ? -12.870 2.331 1.657 1.00 85.12 100 THR A CA 1
ATOM 787 C C . THR A 1 100 ? -12.269 2.906 0.363 1.00 85.12 100 THR A C 1
ATOM 789 O O . THR A 1 100 ? -11.763 4.025 0.347 1.00 85.12 100 THR A O 1
ATOM 792 N N . ILE A 1 101 ? -12.443 2.239 -0.776 1.00 86.06 101 ILE A N 1
ATOM 793 C CA . ILE A 1 101 ? -11.922 2.706 -2.077 1.00 86.06 101 ILE A CA 1
ATOM 794 C C . ILE A 1 101 ? -12.492 4.083 -2.489 1.00 86.06 101 ILE A C 1
ATOM 796 O O . ILE A 1 101 ? -11.814 4.879 -3.147 1.00 86.06 101 ILE A O 1
ATOM 800 N N . LYS A 1 102 ? -13.729 4.409 -2.087 1.00 84.75 102 LYS A N 1
ATOM 801 C CA . LYS A 1 102 ? -14.358 5.714 -2.373 1.00 84.75 102 LYS A CA 1
ATOM 802 C C . LYS A 1 102 ? -13.809 6.859 -1.521 1.00 84.75 102 LYS A C 1
ATOM 804 O O . LYS A 1 102 ? -13.934 8.024 -1.903 1.00 84.75 102 LYS A O 1
ATOM 809 N N . MET A 1 103 ? -13.207 6.573 -0.371 1.00 78.69 103 MET A N 1
ATOM 810 C CA . MET A 1 103 ? -12.626 7.607 0.476 1.00 78.69 103 MET A CA 1
ATOM 811 C C . MET A 1 103 ? -11.265 8.022 -0.086 1.00 78.69 103 MET A C 1
ATOM 813 O O . MET A 1 103 ? -10.295 7.273 -0.093 1.00 78.69 103 MET A O 1
ATOM 817 N N . ASN A 1 104 ? -11.164 9.272 -0.525 1.00 61.31 104 ASN A N 1
ATOM 818 C CA . ASN A 1 104 ? -10.003 9.746 -1.280 1.00 61.31 104 ASN A CA 1
ATOM 819 C C . ASN A 1 104 ? -8.657 9.799 -0.517 1.00 61.31 104 ASN A C 1
ATOM 821 O O . ASN A 1 104 ? -7.687 10.248 -1.110 1.00 61.31 104 ASN A O 1
ATOM 825 N N . ASN A 1 105 ? -8.562 9.401 0.761 1.00 63.06 105 ASN A N 1
ATOM 826 C CA . ASN A 1 105 ? -7.363 9.636 1.589 1.00 63.06 105 ASN A CA 1
ATOM 827 C C . ASN A 1 105 ? -7.213 8.652 2.767 1.00 63.06 105 ASN A C 1
ATOM 829 O O . ASN A 1 105 ? -6.960 9.085 3.889 1.00 63.06 105 ASN A O 1
ATOM 833 N N . ILE A 1 106 ? -7.469 7.358 2.591 1.00 57.50 106 ILE A N 1
ATOM 834 C CA . ILE A 1 106 ? -7.759 6.480 3.737 1.00 57.50 106 ILE A CA 1
ATOM 835 C C . ILE A 1 106 ? -6.672 6.346 4.791 1.00 57.50 106 ILE A C 1
ATOM 837 O O . ILE A 1 106 ? -7.009 6.276 5.972 1.00 57.50 106 ILE A O 1
ATOM 841 N N . ILE A 1 107 ? -5.403 6.462 4.423 1.00 55.25 107 ILE A N 1
ATOM 842 C CA . ILE A 1 107 ? -4.340 6.471 5.433 1.00 55.25 107 ILE A CA 1
ATOM 843 C C . ILE A 1 107 ? -4.194 7.853 6.091 1.00 55.25 107 ILE A C 1
ATOM 845 O O . ILE A 1 107 ? -3.794 7.940 7.232 1.00 55.25 107 ILE A O 1
ATOM 849 N N . GLY A 1 108 ? -4.621 8.946 5.458 1.00 48.12 108 GLY A N 1
ATOM 850 C CA . GLY A 1 108 ? -4.603 10.278 6.081 1.00 48.12 108 GLY A CA 1
ATOM 851 C C . GLY A 1 108 ? -5.858 10.646 6.888 1.00 48.12 108 GLY A C 1
ATOM 852 O O . GLY A 1 108 ? -5.801 11.567 7.697 1.00 48.12 108 GLY A O 1
ATOM 853 N N . LYS A 1 109 ? -7.007 9.993 6.648 1.00 49.88 109 LYS A N 1
ATOM 854 C CA . LYS A 1 109 ? -8.301 10.345 7.278 1.00 49.88 109 LYS A CA 1
ATOM 855 C C . LYS A 1 109 ? -8.806 9.343 8.309 1.00 49.88 109 LYS A C 1
ATOM 857 O O . LYS A 1 109 ? -9.492 9.755 9.239 1.00 49.88 109 LYS A O 1
ATOM 862 N N . ILE A 1 110 ? -8.537 8.053 8.116 1.00 48.28 110 ILE A N 1
ATOM 863 C CA . ILE A 1 110 ? -8.971 7.016 9.061 1.00 48.28 110 ILE A CA 1
ATOM 864 C C . ILE A 1 110 ? -7.862 6.747 10.072 1.00 48.28 110 ILE A C 1
ATOM 866 O O . ILE A 1 110 ? -8.158 6.499 11.241 1.00 48.28 110 ILE A O 1
ATOM 870 N N . GLN A 1 111 ? -6.598 6.855 9.644 1.00 61.94 111 GLN A N 1
ATOM 871 C CA . GLN A 1 111 ? -5.481 6.768 10.564 1.00 61.94 111 GLN A CA 1
ATOM 872 C C . GLN A 1 111 ? -5.463 7.978 11.495 1.00 61.94 111 GLN A C 1
ATOM 874 O O . GLN A 1 111 ? -5.401 9.125 11.049 1.00 61.94 111 GLN A O 1
ATOM 879 N N . ILE A 1 112 ? -5.444 7.720 12.796 1.00 63.12 112 ILE A N 1
ATOM 880 C CA . ILE A 1 112 ? -5.131 8.751 13.773 1.00 63.12 112 ILE A CA 1
ATOM 881 C C . ILE A 1 112 ? -3.616 8.891 13.835 1.00 63.12 112 ILE A C 1
ATOM 883 O O . ILE A 1 112 ? -2.902 8.046 14.379 1.00 63.12 112 ILE A O 1
ATOM 887 N N . ILE A 1 113 ? -3.126 9.983 13.256 1.00 66.00 113 ILE A N 1
ATOM 888 C CA . ILE A 1 113 ? -1.723 10.371 13.323 1.00 66.00 113 ILE A CA 1
ATOM 889 C C . ILE A 1 113 ? -1.513 11.096 14.656 1.00 66.00 113 ILE A C 1
ATOM 891 O O . ILE A 1 113 ? -1.682 12.307 14.753 1.00 66.00 113 ILE A O 1
ATOM 895 N N . HIS A 1 114 ? -1.175 10.342 15.703 1.00 63.75 114 HIS A N 1
ATOM 896 C CA . HIS A 1 114 ? -0.840 10.925 17.009 1.00 63.75 114 HIS A CA 1
ATOM 897 C C . HIS A 1 114 ? 0.465 11.735 16.965 1.00 63.75 114 HIS A C 1
ATOM 899 O O . HIS A 1 114 ? 0.612 12.710 17.696 1.00 63.75 114 HIS A O 1
ATOM 905 N N . ASN A 1 115 ? 1.402 11.338 16.099 1.00 69.88 115 ASN A N 1
ATOM 906 C CA . ASN A 1 115 ? 2.698 11.981 15.922 1.00 69.88 115 ASN A CA 1
ATOM 907 C C . ASN A 1 115 ? 2.981 12.187 14.428 1.00 69.88 115 ASN A C 1
ATOM 909 O O . ASN A 1 115 ? 3.378 11.265 13.714 1.00 69.88 115 ASN A O 1
ATOM 913 N N . GLU A 1 116 ? 2.766 13.413 13.951 1.00 71.38 116 GLU A N 1
ATOM 914 C CA . GLU A 1 116 ? 2.940 13.766 12.538 1.00 71.38 116 GLU A CA 1
ATOM 915 C C . GLU A 1 116 ? 4.390 13.609 12.067 1.00 71.38 116 GLU A C 1
ATOM 917 O O . GLU A 1 116 ? 4.629 13.130 10.960 1.00 71.38 116 GLU A O 1
ATOM 922 N N . LYS A 1 117 ? 5.366 13.929 12.924 1.00 72.56 117 LYS A N 1
ATOM 923 C CA . LYS A 1 117 ? 6.791 13.804 12.593 1.00 72.56 117 LYS A CA 1
ATOM 924 C C . LYS A 1 117 ? 7.190 12.345 12.393 1.00 72.56 117 LYS A C 1
ATOM 926 O O . LYS A 1 117 ? 7.915 12.026 11.459 1.00 72.56 117 LYS A O 1
ATOM 931 N N . GLU A 1 118 ? 6.698 11.458 13.249 1.00 71.06 118 GLU A N 1
ATOM 932 C CA . GLU A 1 118 ? 6.923 10.020 13.116 1.00 71.06 118 GLU A CA 1
ATOM 933 C C . GLU A 1 118 ? 6.252 9.451 11.861 1.00 71.06 118 GLU A C 1
ATOM 935 O O . GLU A 1 118 ? 6.873 8.678 11.136 1.00 71.06 118 GLU A O 1
ATOM 940 N N . TYR A 1 119 ? 5.019 9.868 11.564 1.00 73.81 119 TYR A N 1
ATOM 941 C CA . TYR A 1 119 ? 4.317 9.468 10.344 1.00 73.81 119 TYR A CA 1
ATOM 942 C C . TYR A 1 119 ? 5.072 9.892 9.079 1.00 73.81 119 TYR A C 1
ATOM 944 O O . TYR A 1 119 ? 5.288 9.070 8.189 1.00 73.81 119 TYR A O 1
ATOM 952 N N . ILE A 1 120 ? 5.527 11.148 9.023 1.00 74.50 120 ILE A N 1
ATOM 953 C CA . ILE A 1 120 ? 6.334 11.654 7.910 1.00 74.50 120 ILE A CA 1
ATOM 954 C C . ILE A 1 120 ? 7.649 10.878 7.823 1.00 74.50 120 ILE A C 1
ATOM 956 O O . ILE A 1 120 ? 7.959 10.365 6.758 1.00 74.50 120 ILE A O 1
ATOM 960 N N . ASN A 1 121 ? 8.380 10.699 8.927 1.00 71.56 121 ASN A N 1
ATOM 961 C CA . ASN A 1 121 ? 9.646 9.958 8.922 1.00 71.56 121 ASN A CA 1
ATOM 962 C C . ASN A 1 121 ? 9.489 8.504 8.456 1.00 71.56 121 ASN A C 1
ATOM 964 O O . ASN A 1 121 ? 10.365 7.986 7.772 1.00 71.56 121 ASN A O 1
ATOM 968 N N . ARG A 1 122 ? 8.384 7.840 8.817 1.00 69.44 122 ARG A N 1
ATOM 969 C CA . ARG A 1 122 ? 8.094 6.477 8.358 1.00 69.44 122 ARG A CA 1
ATOM 970 C C . ARG A 1 122 ? 7.754 6.435 6.873 1.00 69.44 122 ARG A C 1
ATOM 972 O O . ARG A 1 122 ? 8.084 5.465 6.224 1.00 69.44 122 ARG A O 1
ATOM 979 N N . MET A 1 123 ? 7.092 7.449 6.326 1.00 74.88 123 MET A N 1
ATOM 980 C CA . MET A 1 123 ? 6.562 7.411 4.955 1.00 74.88 123 MET A CA 1
ATOM 981 C C . MET A 1 123 ? 7.386 8.220 3.940 1.00 74.88 123 MET A C 1
ATOM 983 O O . MET A 1 123 ? 7.059 8.219 2.754 1.00 74.88 123 MET A O 1
ATOM 987 N N . TYR A 1 124 ? 8.425 8.927 4.386 1.00 69.94 124 TYR A N 1
ATOM 988 C CA . TYR A 1 124 ? 9.249 9.804 3.561 1.00 69.94 124 TYR A CA 1
ATOM 989 C C . TYR A 1 124 ? 10.678 9.258 3.451 1.00 69.94 124 TYR A C 1
ATOM 991 O O . TYR A 1 124 ? 11.404 9.229 4.445 1.00 69.94 124 TYR A O 1
ATOM 999 N N . PRO A 1 125 ? 11.132 8.850 2.261 1.00 59.56 125 PRO A N 1
ATOM 1000 C CA . PRO A 1 125 ? 12.505 8.432 2.055 1.00 59.56 125 PRO A CA 1
ATOM 1001 C C . PRO A 1 125 ? 13.354 9.634 1.631 1.00 59.56 125 PRO A C 1
ATOM 1003 O O . PRO A 1 125 ? 13.078 10.298 0.633 1.00 59.56 125 PRO A O 1
ATOM 1006 N N . SER A 1 126 ? 14.459 9.897 2.319 1.00 57.75 126 SER A N 1
ATOM 1007 C CA . SER A 1 126 ? 15.533 10.669 1.694 1.00 57.75 126 SER A CA 1
ATOM 1008 C C . SER A 1 126 ? 16.352 9.727 0.802 1.00 57.75 126 SER A C 1
ATOM 1010 O O . SER A 1 126 ? 17.134 8.929 1.313 1.00 57.75 126 SER A O 1
ATOM 1012 N N . GLY A 1 127 ? 16.164 9.797 -0.521 1.00 61.34 127 GLY A N 1
ATOM 1013 C CA . GLY A 1 127 ? 17.044 9.142 -1.503 1.00 61.34 127 GLY A CA 1
ATOM 1014 C C . GLY A 1 127 ? 16.762 7.669 -1.842 1.00 61.34 127 GLY A C 1
ATOM 1015 O O . GLY A 1 127 ? 17.591 7.054 -2.506 1.00 61.34 127 GLY A O 1
ATOM 1016 N N . LEU A 1 128 ? 15.624 7.094 -1.431 1.00 68.44 128 LEU A N 1
ATOM 1017 C CA . LEU A 1 128 ? 15.235 5.722 -1.805 1.00 68.44 128 LEU A CA 1
ATOM 1018 C C . LEU A 1 128 ? 14.201 5.721 -2.938 1.00 68.44 128 LEU A C 1
ATOM 1020 O O . LEU A 1 128 ? 13.270 6.524 -2.930 1.00 68.44 128 LEU A O 1
ATOM 1024 N N . THR A 1 129 ? 14.331 4.778 -3.874 1.00 80.19 129 THR A N 1
ATOM 1025 C CA . THR A 1 129 ? 13.328 4.522 -4.926 1.00 80.19 129 THR A CA 1
ATOM 1026 C C . THR A 1 129 ? 12.162 3.679 -4.416 1.00 80.19 129 THR A C 1
ATOM 1028 O O . THR A 1 129 ? 11.030 3.847 -4.863 1.00 80.19 129 THR A O 1
ATOM 1031 N N . GLU A 1 130 ? 12.426 2.802 -3.446 1.00 81.62 130 GLU A N 1
ATOM 1032 C CA . GLU A 1 130 ? 11.458 1.887 -2.842 1.00 81.62 130 GLU A CA 1
ATOM 1033 C C . GLU A 1 130 ? 11.738 1.738 -1.339 1.00 81.62 130 GLU A C 1
ATOM 1035 O O . GLU A 1 130 ? 12.889 1.829 -0.906 1.00 81.62 130 GLU A O 1
ATOM 1040 N N . ALA A 1 131 ? 10.708 1.485 -0.529 1.00 80.94 131 ALA A N 1
ATOM 1041 C CA . ALA A 1 131 ? 10.875 1.167 0.891 1.00 80.94 131 ALA A CA 1
ATOM 1042 C C . ALA A 1 131 ? 9.792 0.210 1.399 1.00 80.94 131 ALA A C 1
ATOM 1044 O O . ALA A 1 131 ? 8.666 0.212 0.909 1.00 80.94 131 ALA A O 1
ATOM 1045 N N . THR A 1 132 ? 10.144 -0.585 2.413 1.00 80.81 132 THR A N 1
ATOM 1046 C CA . THR A 1 132 ? 9.208 -1.441 3.154 1.00 80.81 132 THR A CA 1
ATOM 1047 C C . THR A 1 132 ? 9.099 -0.942 4.590 1.00 80.81 132 THR A C 1
ATOM 1049 O O . THR A 1 132 ? 10.116 -0.734 5.249 1.00 80.81 132 THR A O 1
ATOM 1052 N N . HIS A 1 133 ? 7.872 -0.785 5.074 1.00 79.81 133 HIS A N 1
ATOM 1053 C CA . HIS A 1 133 ? 7.530 -0.215 6.371 1.00 79.81 133 HIS A CA 1
ATOM 1054 C C . HIS A 1 133 ? 6.672 -1.190 7.156 1.00 79.81 133 HIS A C 1
ATOM 1056 O O . HIS A 1 133 ? 5.602 -1.582 6.698 1.00 79.81 133 HIS A O 1
ATOM 1062 N N . GLN A 1 134 ? 7.117 -1.550 8.352 1.00 79.50 134 GLN A N 1
ATOM 1063 C CA . GLN A 1 134 ? 6.396 -2.440 9.254 1.00 79.50 134 GLN A CA 1
ATOM 1064 C C . GLN A 1 134 ? 5.905 -1.661 10.472 1.00 79.50 134 GLN A C 1
ATOM 1066 O O . GLN A 1 134 ? 6.652 -0.868 11.048 1.00 79.50 134 GLN A O 1
ATOM 1071 N N . GLY A 1 135 ? 4.656 -1.876 10.877 1.00 76.38 135 GLY A N 1
ATOM 1072 C CA . GLY A 1 135 ? 4.128 -1.246 12.077 1.00 76.38 135 GLY A CA 1
ATOM 1073 C C . GLY A 1 135 ? 2.623 -1.378 12.228 1.00 76.38 135 GLY A C 1
ATOM 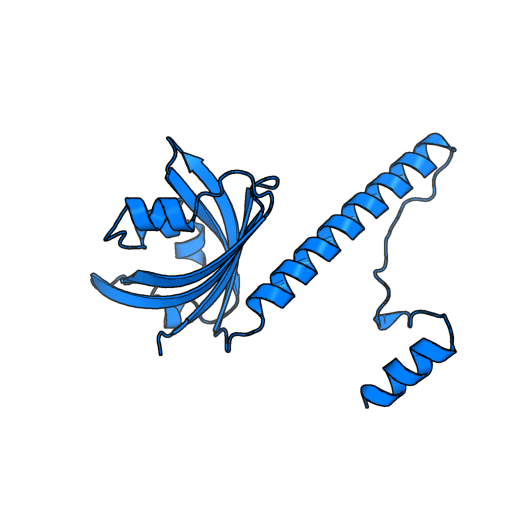1074 O O . GLY A 1 135 ? 1.958 -2.099 11.492 1.00 76.38 135 GLY A O 1
ATOM 1075 N N . SER A 1 136 ? 2.093 -0.661 13.216 1.00 78.00 136 SER A N 1
ATOM 1076 C CA . SER A 1 136 ? 0.659 -0.543 13.442 1.00 78.00 136 SER A CA 1
ATOM 1077 C C . SER A 1 136 ? 0.123 0.824 13.030 1.00 78.00 136 SER A C 1
ATOM 1079 O O . SER A 1 136 ? 0.801 1.851 13.143 1.00 78.00 136 SER A O 1
ATOM 1081 N N . TRP A 1 137 ? -1.127 0.823 12.577 1.00 76.25 137 TRP A N 1
ATOM 1082 C CA . TRP A 1 137 ? -1.915 2.001 12.251 1.00 76.25 137 TRP A CA 1
ATOM 1083 C C . TRP A 1 137 ? -3.154 2.020 13.147 1.00 76.25 137 TRP A C 1
ATOM 1085 O O . TRP A 1 137 ? -3.911 1.052 13.202 1.00 76.25 137 TRP A O 1
ATOM 1095 N N . THR A 1 138 ? -3.366 3.124 13.861 1.00 77.62 138 THR A N 1
ATOM 1096 C CA . THR A 1 138 ? -4.599 3.343 14.625 1.00 77.62 138 THR A CA 1
ATOM 1097 C C . THR A 1 138 ? -5.675 3.836 13.673 1.00 77.62 138 THR A C 1
ATOM 1099 O O . THR A 1 138 ? -5.518 4.923 13.130 1.00 77.62 138 THR A O 1
ATOM 1102 N N . LEU A 1 139 ? -6.761 3.094 13.492 1.00 78.94 139 LEU A N 1
ATOM 1103 C CA . LEU A 1 139 ? -7.911 3.485 12.683 1.00 78.94 139 LEU A CA 1
ATOM 1104 C C . LEU A 1 139 ? -9.099 3.863 13.573 1.00 78.94 139 LEU A C 1
ATOM 1106 O O . LEU A 1 139 ? -9.335 3.244 14.610 1.00 78.94 139 LEU A O 1
ATOM 1110 N N . LYS A 1 140 ? -9.885 4.858 13.155 1.00 80.81 140 LYS A N 1
ATOM 1111 C CA . LYS A 1 140 ? -11.197 5.137 13.753 1.00 80.81 140 LYS A CA 1
ATOM 1112 C C . LYS A 1 140 ? -12.272 4.315 13.043 1.00 80.81 140 LYS A C 1
ATOM 1114 O O . LYS A 1 140 ? -12.494 4.523 11.859 1.00 80.81 140 LYS A O 1
ATOM 1119 N N . HIS A 1 141 ? -12.937 3.418 13.763 1.00 78.56 141 HIS A N 1
ATOM 1120 C CA . HIS A 1 141 ? -14.059 2.609 13.285 1.00 78.56 141 HIS A CA 1
ATOM 1121 C C . HIS A 1 141 ? -15.320 3.463 13.050 1.00 78.56 141 HIS A C 1
ATOM 1123 O O . HIS A 1 141 ? -15.485 4.531 13.651 1.00 78.56 141 HIS A O 1
ATOM 1129 N N . LYS A 1 142 ? -16.280 2.954 12.259 1.00 75.75 142 LYS A N 1
ATOM 1130 C CA . LYS A 1 142 ? -17.585 3.610 12.017 1.00 75.75 142 LYS A CA 1
ATOM 1131 C C . LYS A 1 142 ? -18.361 3.942 13.291 1.00 75.75 142 LYS A C 1
ATOM 1133 O O . LYS A 1 142 ? -18.988 4.990 13.373 1.00 75.75 142 LYS A O 1
ATOM 1138 N N . ASN A 1 143 ? -18.303 3.058 14.283 1.00 79.31 143 ASN A N 1
ATOM 1139 C CA . ASN A 1 143 ? -18.953 3.229 15.590 1.00 79.31 143 ASN A CA 1
ATOM 1140 C C . ASN A 1 143 ? -18.204 4.201 16.530 1.00 79.31 143 ASN A C 1
ATOM 1142 O O . ASN A 1 143 ? -18.598 4.360 17.679 1.00 79.31 143 ASN A O 1
ATOM 1146 N N . GLY A 1 144 ? -17.116 4.829 16.072 1.00 76.69 144 GLY A N 1
ATOM 1147 C CA . GLY A 1 144 ? -16.334 5.792 16.844 1.00 76.69 144 GLY A CA 1
ATOM 1148 C C . GLY A 1 144 ? -15.201 5.193 17.681 1.00 76.69 144 GLY A C 1
ATOM 1149 O O . GLY A 1 144 ? -14.360 5.962 18.146 1.00 76.69 144 GLY A O 1
ATOM 1150 N N . HIS A 1 145 ? -15.127 3.866 17.826 1.00 81.25 145 HIS A N 1
ATOM 1151 C CA . HIS A 1 145 ? -14.035 3.203 18.539 1.00 81.25 145 HIS A CA 1
ATOM 1152 C C . HIS A 1 145 ? -12.719 3.269 17.763 1.00 81.25 145 HIS A C 1
ATOM 1154 O O . HIS A 1 145 ? -12.698 3.315 16.533 1.00 81.25 145 HIS A O 1
ATOM 1160 N N . LEU A 1 146 ? -11.608 3.264 18.496 1.00 82.25 146 LEU A N 1
ATOM 1161 C CA . LEU A 1 146 ? -10.273 3.197 17.915 1.00 82.25 146 LEU A CA 1
ATOM 1162 C C . LEU A 1 146 ? -9.815 1.748 17.887 1.00 82.25 146 LEU A C 1
ATOM 1164 O O . LEU A 1 146 ? -9.846 1.073 18.913 1.00 82.25 146 LEU A O 1
ATOM 1168 N N . LEU A 1 147 ? -9.370 1.296 16.724 1.00 78.19 147 LEU A N 1
ATOM 1169 C CA . LEU A 1 147 ? -8.770 -0.017 16.542 1.00 78.19 147 LEU A CA 1
ATOM 1170 C C . LEU A 1 147 ? -7.324 0.140 16.074 1.00 78.19 147 LEU A C 1
ATOM 1172 O O . LEU A 1 147 ? -6.970 1.129 15.431 1.00 78.19 147 LEU A O 1
ATOM 1176 N N . LYS A 1 148 ? -6.477 -0.834 16.394 1.00 80.50 148 LYS A N 1
ATOM 1177 C CA . LYS A 1 148 ? -5.124 -0.918 15.847 1.00 80.50 148 LYS A CA 1
ATOM 1178 C C . LYS A 1 148 ? -5.090 -2.059 14.849 1.00 80.50 148 LYS A C 1
ATOM 1180 O O . LYS A 1 148 ? -5.445 -3.179 15.186 1.00 80.50 148 LYS A O 1
ATOM 1185 N N . ILE A 1 149 ? -4.641 -1.762 13.639 1.00 80.19 149 ILE A N 1
ATOM 1186 C CA . ILE A 1 149 ? -4.292 -2.785 12.658 1.00 80.19 149 ILE A CA 1
ATOM 1187 C C . ILE A 1 149 ? -2.781 -2.841 12.545 1.00 80.19 149 ILE A C 1
ATOM 1189 O O . ILE A 1 149 ? -2.115 -1.804 12.581 1.00 80.19 149 ILE A O 1
ATOM 1193 N N . TYR A 1 150 ? -2.237 -4.040 12.434 1.00 82.81 150 TYR A N 1
ATOM 1194 C CA . TYR A 1 150 ? -0.827 -4.239 12.153 1.00 82.81 150 TYR A CA 1
ATOM 1195 C C . TYR A 1 150 ? -0.623 -4.547 10.677 1.00 82.81 150 TYR A C 1
ATOM 1197 O O . TYR A 1 150 ? -1.554 -4.948 9.979 1.00 82.81 150 TYR A O 1
ATOM 1205 N N . GLY A 1 151 ? 0.596 -4.367 10.187 1.00 80.69 151 GLY A N 1
ATOM 1206 C CA . GLY A 1 151 ? 0.943 -4.818 8.853 1.00 80.69 151 GLY A CA 1
ATOM 1207 C C . GLY A 1 151 ? 2.290 -4.331 8.354 1.00 80.69 151 GLY A C 1
ATOM 1208 O O . GLY A 1 151 ? 3.042 -3.622 9.029 1.00 80.69 151 GLY A O 1
ATOM 1209 N N . ILE A 1 152 ? 2.584 -4.745 7.128 1.00 85.00 152 ILE A N 1
ATOM 1210 C CA . ILE A 1 152 ? 3.787 -4.371 6.394 1.00 85.00 152 ILE A CA 1
ATOM 1211 C C . ILE A 1 152 ? 3.348 -3.773 5.068 1.00 85.00 152 ILE A C 1
ATOM 1213 O O . ILE A 1 152 ? 2.620 -4.398 4.300 1.00 85.00 152 ILE A O 1
ATOM 1217 N N . SER A 1 153 ? 3.814 -2.560 4.807 1.00 84.50 153 SER A N 1
ATOM 1218 C CA . SER A 1 153 ? 3.560 -1.822 3.579 1.00 84.50 153 SER A CA 1
ATOM 1219 C C . SER A 1 153 ? 4.831 -1.696 2.755 1.00 84.50 153 SER A C 1
ATOM 1221 O O . SER A 1 153 ? 5.912 -1.521 3.302 1.00 84.50 153 SER A O 1
ATOM 1223 N N . TRP A 1 154 ? 4.704 -1.723 1.440 1.00 86.81 154 TRP A N 1
ATOM 1224 C CA . TRP A 1 154 ? 5.759 -1.414 0.489 1.00 86.81 154 TRP A CA 1
ATOM 1225 C C . TRP A 1 154 ? 5.333 -0.219 -0.363 1.00 86.81 154 TRP A C 1
ATOM 1227 O O . TRP A 1 154 ? 4.169 -0.110 -0.758 1.00 86.81 154 TRP A O 1
ATOM 1237 N N . ILE A 1 155 ? 6.271 0.688 -0.623 1.00 86.31 155 ILE A N 1
ATOM 1238 C CA . ILE A 1 155 ? 6.050 1.899 -1.413 1.00 86.31 155 ILE A CA 1
ATOM 1239 C C . ILE A 1 155 ? 7.108 1.968 -2.507 1.00 86.31 155 ILE A C 1
ATOM 1241 O O . ILE A 1 155 ? 8.299 1.903 -2.206 1.00 86.31 155 ILE A O 1
ATOM 1245 N N . ASP A 1 156 ? 6.663 2.149 -3.750 1.00 86.69 156 ASP A N 1
ATOM 1246 C CA . ASP A 1 156 ? 7.503 2.580 -4.870 1.00 86.69 156 ASP A CA 1
ATOM 1247 C C . ASP A 1 156 ? 7.254 4.070 -5.095 1.00 86.69 156 ASP A C 1
ATOM 1249 O O . ASP A 1 156 ? 6.172 4.484 -5.525 1.00 86.69 156 ASP A O 1
ATOM 1253 N N . TYR A 1 157 ? 8.257 4.879 -4.768 1.00 83.12 157 TYR A N 1
ATOM 1254 C CA . TYR A 1 157 ? 8.180 6.336 -4.840 1.00 83.12 157 TYR A CA 1
ATOM 1255 C C . TYR A 1 157 ? 8.354 6.854 -6.268 1.00 83.12 157 TYR A C 1
ATOM 1257 O O . TYR A 1 157 ? 7.927 7.964 -6.572 1.00 83.12 157 TYR A O 1
ATOM 1265 N N . THR A 1 158 ? 8.952 6.053 -7.152 1.00 83.56 158 THR A N 1
ATOM 1266 C CA . THR A 1 158 ? 9.077 6.376 -8.577 1.00 83.56 158 THR A CA 1
ATOM 1267 C C . THR A 1 158 ? 7.782 6.120 -9.341 1.00 83.56 158 THR A C 1
ATOM 1269 O O . THR A 1 158 ? 7.380 6.933 -10.169 1.00 83.56 158 THR A O 1
ATOM 1272 N N . GLU A 1 159 ? 7.098 5.017 -9.046 1.00 85.31 159 GLU A N 1
ATOM 1273 C CA . GLU A 1 159 ? 5.844 4.629 -9.699 1.00 85.31 159 GLU A CA 1
ATOM 1274 C C . GLU A 1 159 ? 4.599 5.084 -8.929 1.00 85.31 159 GLU A C 1
ATOM 1276 O O . GLU A 1 159 ? 3.480 4.843 -9.385 1.00 85.31 159 GLU A O 1
ATOM 1281 N N . ASN A 1 160 ? 4.774 5.750 -7.781 1.00 88.69 160 ASN A N 1
ATOM 1282 C CA . ASN A 1 160 ? 3.691 6.209 -6.909 1.00 88.69 160 ASN A CA 1
ATOM 1283 C C . ASN A 1 160 ? 2.748 5.070 -6.489 1.00 88.69 160 ASN A C 1
ATOM 1285 O O . ASN A 1 160 ? 1.530 5.242 -6.398 1.00 88.69 160 ASN A O 1
ATOM 1289 N N . LYS A 1 161 ? 3.308 3.886 -6.233 1.00 89.19 161 LYS A N 1
ATOM 1290 C CA . LYS A 1 161 ? 2.544 2.694 -5.852 1.00 89.19 161 LYS A CA 1
ATOM 1291 C C . LYS A 1 161 ? 2.688 2.394 -4.377 1.00 89.19 161 LYS A C 1
ATOM 1293 O O . LYS A 1 161 ? 3.738 2.594 -3.778 1.00 89.19 161 LYS A O 1
ATOM 1298 N N . PHE A 1 162 ? 1.618 1.847 -3.829 1.00 87.62 162 PHE A N 1
ATOM 1299 C CA . PHE A 1 162 ? 1.541 1.357 -2.469 1.00 87.62 162 PHE A CA 1
ATOM 1300 C C . PHE A 1 162 ? 0.999 -0.068 -2.490 1.00 87.62 162 PHE A C 1
ATOM 1302 O O . PHE A 1 162 ? 0.027 -0.346 -3.190 1.00 87.62 162 PHE A O 1
ATOM 1309 N N . LYS A 1 163 ? 1.599 -0.952 -1.700 1.00 88.56 163 LYS A N 1
ATOM 1310 C CA . LYS A 1 163 ? 1.062 -2.282 -1.403 1.00 88.56 163 LYS A CA 1
ATOM 1311 C C . LYS A 1 163 ? 1.135 -2.523 0.087 1.00 88.56 163 LYS A C 1
ATOM 1313 O O . LYS A 1 163 ? 2.069 -2.049 0.727 1.00 88.56 163 LYS A O 1
ATOM 1318 N N . SER A 1 164 ? 0.192 -3.260 0.651 1.00 86.44 164 SER A N 1
ATOM 1319 C CA . SER A 1 164 ? 0.252 -3.597 2.071 1.00 86.44 164 SER A CA 1
ATOM 1320 C C . SER A 1 164 ? -0.454 -4.894 2.400 1.00 86.44 164 SER A C 1
ATOM 1322 O O . SER A 1 164 ? -1.441 -5.256 1.760 1.00 86.44 164 SER A O 1
ATOM 1324 N N . ALA A 1 165 ? 0.065 -5.566 3.417 1.00 87.00 165 ALA A N 1
ATOM 1325 C CA . ALA A 1 165 ? -0.529 -6.727 4.047 1.00 87.00 165 ALA A CA 1
ATOM 1326 C C . ALA A 1 165 ? -0.893 -6.353 5.487 1.00 87.00 165 ALA A C 1
ATOM 1328 O O . ALA A 1 165 ? -0.008 -5.988 6.265 1.00 87.00 165 ALA A O 1
ATOM 1329 N N . PHE A 1 166 ? -2.178 -6.439 5.827 1.00 84.50 166 PHE A N 1
ATOM 1330 C CA . PHE A 1 166 ? -2.719 -6.068 7.130 1.00 84.50 166 PHE A CA 1
ATOM 1331 C C . PHE A 1 166 ? -3.249 -7.281 7.902 1.00 84.50 166 PHE A C 1
ATOM 1333 O O . PHE A 1 166 ? -3.743 -8.254 7.323 1.00 84.50 166 PHE A O 1
ATOM 1340 N N . SER A 1 167 ? -3.185 -7.191 9.226 1.00 82.25 167 SER A N 1
ATOM 1341 C CA . SER A 1 167 ? -3.754 -8.150 10.171 1.00 82.25 167 SER A CA 1
ATOM 1342 C C . SER A 1 167 ? -4.359 -7.429 11.376 1.00 82.25 167 SER A C 1
ATOM 1344 O O . SER A 1 167 ? -4.009 -6.279 11.674 1.00 82.25 167 SER A O 1
ATOM 1346 N N . GLU A 1 168 ? -5.250 -8.117 12.092 1.00 76.12 168 GLU A N 1
ATOM 1347 C CA . GLU A 1 168 ? -5.628 -7.734 13.456 1.00 76.12 168 GLU A CA 1
ATOM 1348 C C . GLU A 1 168 ? -4.353 -7.552 14.306 1.00 76.12 168 GLU A C 1
ATOM 1350 O O . GLU A 1 168 ? -3.336 -8.219 14.075 1.00 76.12 168 GLU A O 1
ATOM 1355 N N . SER A 1 169 ? -4.366 -6.584 15.228 1.00 67.19 169 SER A N 1
ATOM 1356 C CA . SER A 1 169 ? -3.265 -6.415 16.180 1.00 67.19 169 SER A CA 1
ATOM 1357 C C . SER A 1 169 ? -3.148 -7.653 17.069 1.00 67.19 169 SER A C 1
ATOM 1359 O O . SER A 1 169 ? -4.175 -8.117 17.564 1.00 67.19 169 SER A O 1
ATOM 1361 N N . GLU A 1 170 ? -1.921 -8.137 17.289 1.00 53.78 170 GLU A N 1
ATOM 1362 C CA . GLU A 1 170 ? -1.613 -9.079 18.381 1.00 53.78 170 GLU A CA 1
ATOM 1363 C C . GLU A 1 170 ? -2.025 -8.523 19.751 1.00 53.78 170 GLU A C 1
ATOM 1365 O O . GLU A 1 170 ? -1.876 -7.291 19.967 1.00 53.78 170 GLU A O 1
#

pLDDT: mean 72.38, std 12.93, range [41.31, 89.69]